Protein AF-A0A538N728-F1 (afdb_monomer_lite)

pLDDT: mean 71.11, std 17.45, range [38.84, 91.94]

Foldseek 3Di:
DDDDDDDDDDDDDDDDDDPPPPPPPPPPPDPPDPDDWDWDWDWDDDDLKIKIAIDTPPDQDWKKKFKDAPRHGPDIGTDGSDRMDIGRDPFQGFIWIAIPVGDIDGHGRD

Structure (mmCIF, N/CA/C/O backbone):
data_AF-A0A538N728-F1
#
_entry.id   AF-A0A538N728-F1
#
loop_
_atom_site.group_PDB
_atom_site.id
_atom_site.type_symbol
_atom_site.label_atom_id
_atom_site.label_alt_id
_atom_site.label_comp_id
_atom_site.label_asym_id
_atom_site.label_entity_id
_atom_site.label_seq_id
_atom_site.pdbx_PDB_ins_code
_atom_site.Cartn_x
_atom_site.Cartn_y
_atom_site.Cartn_z
_atom_site.occupancy
_atom_site.B_iso_or_equiv
_atom_site.auth_seq_id
_atom_site.auth_comp_id
_atom_site.auth_asym_id
_atom_site.auth_atom_id
_a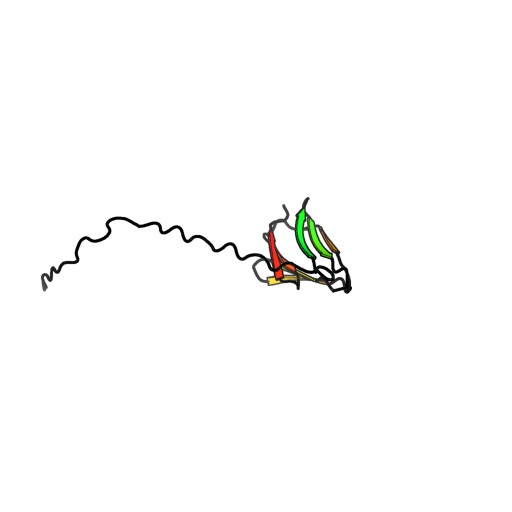tom_site.pdbx_PDB_model_num
ATOM 1 N N . MET A 1 1 ? -20.768 49.052 43.046 1.00 48.31 1 MET A N 1
ATOM 2 C CA . MET A 1 1 ? -20.893 50.307 42.270 1.00 48.31 1 MET A CA 1
ATOM 3 C C . MET A 1 1 ? -19.520 50.724 41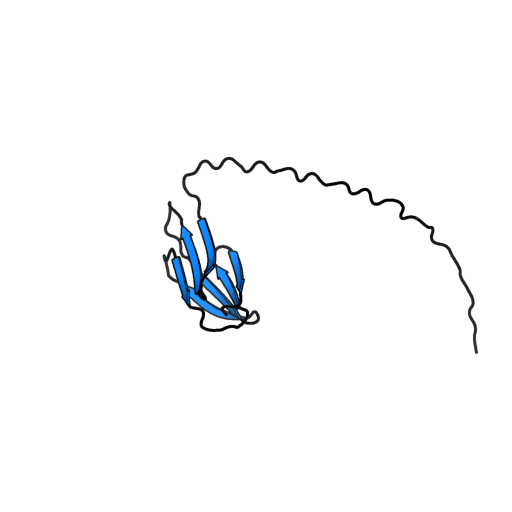.762 1.00 48.31 1 MET A C 1
ATOM 5 O O . MET A 1 1 ? -18.667 51.004 42.590 1.00 48.31 1 MET A O 1
ATOM 9 N N . ARG A 1 2 ? -19.306 50.764 40.442 1.00 38.84 2 ARG A N 1
ATOM 10 C CA . ARG A 1 2 ? -18.451 51.738 39.735 1.00 38.84 2 ARG A CA 1
ATOM 11 C C . ARG A 1 2 ? -18.636 51.529 38.231 1.00 38.84 2 ARG A C 1
ATOM 13 O O . ARG A 1 2 ? -18.363 50.459 37.705 1.00 38.84 2 ARG A O 1
ATOM 20 N N . LYS A 1 3 ? -19.192 52.560 37.595 1.00 42.78 3 LYS A N 1
ATOM 21 C CA . LYS A 1 3 ? -19.320 52.731 36.148 1.00 42.78 3 LYS A CA 1
ATOM 22 C C . LYS A 1 3 ? -17.943 53.101 35.594 1.00 42.78 3 LYS A C 1
ATOM 24 O O . LYS A 1 3 ? -17.295 53.956 36.192 1.00 42.78 3 LYS A O 1
ATOM 29 N N . ILE A 1 4 ? -17.551 52.558 34.445 1.00 50.91 4 ILE A N 1
ATOM 30 C CA . ILE A 1 4 ? -16.616 53.236 33.540 1.00 50.91 4 ILE A CA 1
ATOM 31 C C . ILE A 1 4 ? -17.228 53.179 32.146 1.00 50.91 4 ILE A C 1
ATOM 33 O O . ILE A 1 4 ? -17.539 52.114 31.620 1.00 50.91 4 ILE A O 1
ATOM 37 N N . ALA A 1 5 ? -17.488 54.372 31.629 1.00 46.72 5 ALA A N 1
ATOM 38 C CA . ALA A 1 5 ? -18.115 54.635 30.356 1.00 46.72 5 ALA A CA 1
ATOM 39 C C . ALA A 1 5 ? -17.087 54.627 29.216 1.00 46.72 5 ALA A C 1
ATOM 41 O O . ALA A 1 5 ? -15.951 55.056 29.391 1.00 46.72 5 ALA A O 1
ATOM 42 N N . ALA A 1 6 ? -17.579 54.183 28.060 1.00 49.19 6 ALA A N 1
ATOM 43 C CA . ALA A 1 6 ? -17.336 54.697 26.717 1.00 49.19 6 ALA A CA 1
ATOM 44 C C . ALA A 1 6 ? -15.898 55.045 26.293 1.00 49.19 6 ALA A C 1
ATOM 46 O O . ALA A 1 6 ? -15.350 56.083 26.658 1.00 49.19 6 ALA A O 1
ATOM 47 N N . ARG A 1 7 ? -15.404 54.285 25.310 1.00 46.59 7 ARG A N 1
ATOM 48 C CA . ARG A 1 7 ? -14.682 54.853 24.164 1.00 46.59 7 ARG A CA 1
ATOM 49 C C . ARG A 1 7 ? -15.175 54.201 22.878 1.00 46.59 7 ARG A C 1
ATOM 51 O O . ARG A 1 7 ? -14.737 53.127 22.490 1.00 46.59 7 ARG A O 1
ATOM 58 N N . THR A 1 8 ? -16.125 54.874 22.247 1.00 48.09 8 THR A N 1
ATOM 59 C CA . THR A 1 8 ? -16.486 54.716 20.842 1.00 48.09 8 THR A CA 1
ATOM 60 C C . THR A 1 8 ? -15.304 55.178 19.998 1.00 48.09 8 THR A C 1
ATOM 62 O O . THR A 1 8 ? -14.937 56.345 20.090 1.00 48.09 8 THR A O 1
ATOM 65 N N . MET A 1 9 ? -14.734 54.312 19.162 1.00 47.06 9 MET A N 1
ATOM 66 C CA . MET A 1 9 ? -14.020 54.731 17.953 1.00 47.06 9 MET A CA 1
ATOM 67 C C . MET A 1 9 ? -14.182 53.669 16.861 1.00 47.06 9 MET A C 1
ATOM 69 O O . MET A 1 9 ? -13.669 52.563 16.975 1.00 47.06 9 MET A O 1
ATOM 73 N N . LEU A 1 10 ? -14.980 54.053 15.858 1.00 46.88 10 LEU A N 1
ATOM 74 C CA . LEU A 1 10 ? -14.760 53.904 14.416 1.00 46.88 10 LEU A CA 1
ATOM 75 C C . LEU A 1 10 ? -13.877 52.735 13.957 1.00 46.88 10 LEU A C 1
ATOM 77 O O . LEU A 1 10 ? -12.679 52.799 14.191 1.00 46.88 10 LEU A O 1
ATOM 81 N N . ILE A 1 11 ? -14.409 51.835 13.118 1.00 48.12 11 ILE A N 1
ATOM 82 C CA . ILE A 1 11 ? -13.683 51.395 11.913 1.00 48.12 11 ILE A CA 1
ATOM 83 C C . ILE A 1 11 ? -14.662 51.283 10.740 1.00 48.12 11 ILE A C 1
ATOM 85 O O . ILE A 1 11 ? -15.788 50.807 10.865 1.00 48.12 11 ILE A O 1
ATOM 89 N N . ALA A 1 12 ? -14.188 51.834 9.629 1.00 47.25 12 ALA A N 1
ATOM 90 C CA . ALA A 1 12 ? -14.849 52.117 8.377 1.00 47.25 12 ALA A CA 1
ATOM 91 C C . ALA A 1 12 ? -15.405 50.886 7.651 1.00 47.25 12 ALA A C 1
ATOM 93 O O . ALA A 1 12 ? -14.834 49.797 7.670 1.00 47.25 12 ALA A O 1
ATOM 94 N N . ALA A 1 13 ? -16.493 51.136 6.927 1.00 51.09 13 ALA A N 1
ATOM 95 C CA . ALA A 1 13 ? -16.960 50.309 5.834 1.00 51.09 13 ALA A CA 1
ATOM 96 C C . ALA A 1 13 ? -15.876 50.194 4.754 1.00 51.09 13 ALA A C 1
ATOM 98 O O . ALA A 1 13 ? -15.405 51.212 4.248 1.00 51.09 13 ALA A O 1
ATOM 99 N N . LEU A 1 14 ? -15.507 48.965 4.394 1.00 48.59 14 LEU A N 1
ATOM 100 C CA . LEU A 1 14 ? -14.726 48.663 3.195 1.00 48.59 14 LEU A CA 1
ATOM 101 C C . LEU A 1 14 ? -14.722 47.153 2.949 1.00 48.59 14 LEU A C 1
ATOM 103 O O . LEU A 1 14 ? -13.805 46.477 3.385 1.00 48.59 14 LEU A O 1
ATOM 107 N N . VAL A 1 15 ? -15.725 46.623 2.240 1.00 46.22 15 VAL A N 1
ATOM 108 C CA . VAL A 1 15 ? -15.533 45.441 1.375 1.00 46.22 15 VAL A CA 1
ATOM 109 C C . VAL A 1 15 ? -16.523 45.530 0.209 1.00 46.22 15 VAL A C 1
ATOM 111 O O . VAL A 1 15 ? -17.573 44.895 0.187 1.00 46.22 15 VAL A O 1
ATOM 114 N N . GLY A 1 16 ? -16.209 46.401 -0.748 1.00 43.94 16 GLY A N 1
ATOM 115 C CA . GLY A 1 16 ? -16.839 46.409 -2.062 1.00 43.94 16 GLY A CA 1
ATOM 116 C C . GLY A 1 16 ? -16.011 45.567 -3.030 1.00 43.94 16 GLY A C 1
ATOM 117 O O . GLY A 1 16 ? -14.837 45.855 -3.227 1.00 43.94 16 GLY A O 1
ATOM 118 N N . LEU A 1 17 ? -16.670 44.572 -3.625 1.00 41.78 17 LEU A N 1
ATOM 119 C CA . LEU A 1 17 ? -16.295 43.795 -4.812 1.00 41.78 17 LEU A CA 1
ATOM 120 C C . LEU A 1 17 ? -15.000 42.967 -4.740 1.00 41.78 17 LEU A C 1
ATOM 122 O O . LEU A 1 17 ? -13.902 43.393 -5.093 1.00 41.78 17 LEU A O 1
ATOM 126 N N . THR A 1 18 ? -15.195 41.694 -4.399 1.00 43.88 18 THR A N 1
ATOM 127 C CA . THR A 1 18 ? -14.287 40.586 -4.695 1.00 43.88 18 THR A CA 1
ATOM 128 C C . THR A 1 18 ? -13.992 40.539 -6.194 1.00 43.88 18 THR A C 1
ATOM 130 O O . THR A 1 18 ? -14.805 40.071 -6.990 1.00 43.88 18 THR A O 1
ATOM 133 N N . SER A 1 19 ? -12.819 41.021 -6.589 1.00 42.09 19 SER A N 1
ATOM 134 C CA . SER A 1 19 ? -12.254 40.711 -7.898 1.00 42.09 19 SER A CA 1
ATOM 135 C C . SER A 1 19 ? -11.785 39.260 -7.842 1.00 42.09 19 SER A C 1
ATOM 137 O O . SER A 1 19 ? -10.725 38.972 -7.291 1.00 42.09 19 SER A O 1
ATOM 139 N N . THR A 1 20 ? -12.589 38.325 -8.350 1.00 47.28 20 THR A N 1
ATOM 140 C CA . THR A 1 20 ? -12.125 36.961 -8.620 1.00 47.28 20 THR A CA 1
ATOM 141 C C . THR A 1 20 ? -11.140 37.041 -9.777 1.00 47.28 20 THR A C 1
ATOM 143 O O . THR A 1 20 ? -11.506 36.920 -10.946 1.00 47.28 20 THR A O 1
ATOM 146 N N . ALA A 1 21 ? -9.877 37.308 -9.453 1.00 44.59 21 ALA A N 1
ATOM 147 C CA . ALA A 1 21 ? -8.781 36.992 -10.341 1.00 44.59 21 ALA A CA 1
ATOM 148 C C . ALA A 1 21 ? -8.779 35.468 -10.475 1.00 44.59 21 ALA A C 1
ATOM 150 O O . ALA A 1 21 ? -8.339 34.751 -9.578 1.00 44.59 21 ALA A O 1
ATOM 151 N N . PHE A 1 22 ? -9.347 34.967 -11.569 1.00 48.97 22 PHE A N 1
ATOM 152 C CA . PHE A 1 22 ? -9.102 33.602 -11.996 1.00 48.97 22 PHE A CA 1
ATOM 153 C C . PHE A 1 22 ? -7.601 33.517 -12.256 1.00 48.97 22 PHE A C 1
ATOM 155 O O . PHE A 1 22 ? -7.103 34.044 -13.251 1.00 48.97 22 PHE A O 1
ATOM 162 N N . ALA A 1 23 ? -6.867 32.931 -11.312 1.00 50.38 23 ALA A N 1
ATOM 163 C CA . ALA A 1 23 ? -5.505 32.511 -11.554 1.00 50.38 23 ALA A CA 1
ATOM 164 C C . ALA A 1 23 ? -5.580 31.509 -12.707 1.00 50.38 23 ALA A C 1
ATOM 166 O O . ALA A 1 23 ? -6.066 30.392 -12.534 1.00 50.38 23 ALA A O 1
ATOM 167 N N . ALA A 1 24 ? -5.170 31.937 -13.900 1.00 50.28 24 ALA A N 1
ATOM 168 C CA . ALA A 1 24 ? -4.860 31.014 -14.970 1.00 50.28 24 ALA A CA 1
ATOM 169 C C . ALA A 1 24 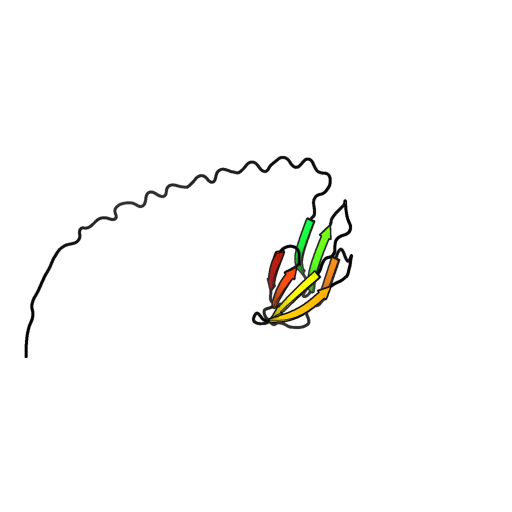? -3.729 30.136 -14.433 1.00 50.28 24 ALA A C 1
ATOM 171 O O . ALA A 1 24 ? -2.588 30.586 -14.314 1.00 50.28 24 ALA A O 1
ATOM 172 N N . SER A 1 25 ? -4.064 28.914 -14.026 1.00 46.88 25 SER A N 1
ATOM 173 C CA . SER A 1 25 ? -3.071 27.883 -13.802 1.00 46.88 25 SER A CA 1
ATOM 174 C C . SER A 1 25 ? -2.304 27.760 -15.110 1.00 46.88 25 SER A C 1
ATOM 176 O O . SER A 1 25 ? -2.850 27.385 -16.146 1.00 46.88 25 SER A O 1
ATOM 178 N N . SER A 1 26 ? -1.035 28.158 -15.084 1.00 45.62 26 SER A N 1
ATOM 179 C CA . SER A 1 26 ? -0.091 27.789 -16.123 1.00 45.62 26 SER A CA 1
ATOM 180 C C . SER A 1 26 ? -0.185 26.274 -16.257 1.00 45.62 26 SER A C 1
ATOM 182 O O . SER A 1 26 ? 0.205 25.558 -15.333 1.00 45.62 26 SER A O 1
ATOM 184 N N . ALA A 1 27 ? -0.761 25.789 -17.359 1.00 47.59 27 ALA A N 1
ATOM 185 C CA . ALA A 1 27 ? -0.643 24.394 -17.733 1.00 47.59 27 ALA A CA 1
ATOM 186 C C . ALA A 1 27 ? 0.856 24.158 -17.900 1.00 47.59 27 ALA A C 1
ATOM 188 O O . ALA A 1 27 ? 1.456 24.582 -18.889 1.00 47.59 27 ALA A O 1
ATOM 189 N N . ALA A 1 28 ? 1.477 23.595 -16.865 1.00 54.28 28 ALA A N 1
ATOM 190 C CA . ALA A 1 28 ? 2.845 23.142 -16.940 1.00 54.28 28 ALA A CA 1
ATOM 191 C C . ALA A 1 28 ? 2.870 22.141 -18.090 1.00 54.28 28 ALA A C 1
ATOM 193 O O . ALA A 1 28 ? 2.208 21.104 -18.028 1.00 54.28 28 ALA A O 1
ATOM 194 N N . ALA A 1 29 ? 3.552 22.497 -19.177 1.00 46.34 29 ALA A N 1
ATOM 195 C CA . ALA A 1 29 ? 3.827 21.549 -20.234 1.00 46.34 29 ALA A CA 1
ATOM 196 C C . ALA A 1 29 ? 4.573 20.388 -19.575 1.00 46.34 29 ALA A C 1
ATOM 198 O O . ALA A 1 29 ? 5.691 20.565 -19.085 1.00 46.34 29 ALA A O 1
ATOM 199 N N . ALA A 1 30 ? 3.909 19.235 -19.486 1.00 50.94 30 ALA A N 1
ATOM 200 C CA . ALA A 1 30 ? 4.529 18.024 -18.991 1.00 50.94 30 ALA A CA 1
ATOM 201 C C . ALA A 1 30 ? 5.797 17.782 -19.829 1.00 50.94 30 ALA A C 1
ATOM 203 O O . ALA A 1 30 ? 5.725 17.866 -21.062 1.00 50.94 30 ALA A O 1
ATOM 204 N N . PRO A 1 31 ? 6.964 17.548 -19.203 1.00 50.41 31 PRO A N 1
ATOM 205 C CA . PRO A 1 31 ? 8.175 17.254 -19.948 1.00 50.41 31 PRO A CA 1
ATOM 206 C C . PRO A 1 31 ? 7.905 16.050 -20.852 1.00 50.41 31 PRO A C 1
ATOM 208 O O . PRO A 1 31 ? 7.338 15.048 -20.414 1.00 50.41 31 PRO A O 1
ATOM 211 N N . GLN A 1 32 ? 8.266 16.171 -22.131 1.00 47.75 32 GLN A N 1
ATOM 212 C CA . GLN A 1 32 ? 8.138 15.073 -23.081 1.00 47.75 32 GLN A CA 1
ATOM 213 C C . GLN A 1 32 ? 9.012 13.913 -22.597 1.00 47.75 32 GLN A C 1
ATOM 215 O O . GLN A 1 32 ? 10.235 13.955 -22.705 1.00 47.75 32 GLN A O 1
ATOM 220 N N . SER A 1 33 ? 8.369 12.899 -22.018 1.00 51.44 33 SER A N 1
ATOM 221 C CA . SER A 1 33 ? 9.014 11.670 -21.575 1.00 51.44 33 SER A CA 1
ATOM 222 C C . SER A 1 33 ? 9.521 10.910 -22.799 1.00 51.44 33 SER A C 1
ATOM 224 O O . SER A 1 33 ? 8.758 10.290 -23.542 1.00 51.44 33 SER A O 1
ATOM 226 N N . THR A 1 34 ? 10.832 10.964 -23.025 1.00 51.72 34 THR A N 1
ATOM 227 C CA . THR A 1 34 ? 11.568 9.968 -23.807 1.00 51.72 34 THR A CA 1
ATOM 228 C C . THR A 1 34 ? 11.532 8.652 -23.037 1.00 51.72 34 THR A C 1
ATOM 230 O O . THR A 1 34 ? 12.411 8.336 -22.241 1.00 51.72 34 THR A O 1
ATOM 233 N N . ASN A 1 35 ? 10.443 7.928 -23.254 1.00 62.12 35 ASN A N 1
ATOM 234 C CA . ASN A 1 35 ? 10.133 6.607 -22.739 1.00 62.12 35 ASN A CA 1
ATOM 235 C C . ASN A 1 35 ? 11.325 5.645 -22.882 1.00 62.12 35 ASN A C 1
ATOM 237 O O . ASN A 1 35 ? 11.801 5.499 -24.009 1.00 62.12 35 ASN A O 1
ATOM 241 N N . ARG A 1 36 ? 11.753 4.991 -21.784 1.00 58.75 36 ARG A N 1
ATOM 242 C CA . ARG A 1 36 ? 12.214 3.578 -21.769 1.00 58.75 36 ARG A CA 1
ATOM 243 C C . ARG A 1 36 ? 12.074 2.867 -20.416 1.00 58.75 36 ARG A C 1
ATOM 245 O O . ARG A 1 36 ? 12.020 1.650 -20.443 1.00 58.75 36 ARG A O 1
ATOM 252 N N . CYS A 1 37 ? 11.959 3.570 -19.287 1.00 67.81 37 CYS A N 1
ATOM 253 C CA . CYS A 1 37 ? 11.738 2.953 -17.971 1.00 67.81 37 CYS A CA 1
ATOM 254 C C . CYS A 1 37 ? 10.776 3.812 -17.146 1.00 67.81 37 CYS A C 1
ATOM 256 O O . CYS A 1 37 ? 11.210 4.624 -16.331 1.00 67.81 37 CYS A O 1
ATOM 258 N N . GLN A 1 38 ? 9.476 3.715 -17.418 1.00 71.50 38 GLN A N 1
ATOM 259 C CA . GLN A 1 38 ? 8.473 4.326 -16.551 1.00 71.50 38 GLN A CA 1
ATOM 260 C C . GLN A 1 38 ? 7.996 3.269 -15.563 1.00 71.50 38 GLN A C 1
ATOM 262 O O . GLN A 1 38 ? 7.561 2.202 -15.982 1.00 71.50 38 GLN A O 1
ATOM 267 N N . ILE A 1 39 ? 8.099 3.579 -14.273 1.00 77.38 39 ILE A N 1
ATOM 268 C CA . ILE A 1 39 ? 7.507 2.762 -13.220 1.00 77.38 39 ILE A CA 1
ATOM 269 C C . ILE A 1 39 ? 6.046 3.184 -13.125 1.00 77.38 39 ILE A C 1
ATOM 271 O O . ILE A 1 39 ? 5.757 4.346 -12.829 1.00 77.38 39 ILE A O 1
ATOM 275 N N . LEU A 1 40 ? 5.144 2.260 -13.422 1.00 83.94 40 LEU A N 1
ATOM 276 C CA . LEU A 1 40 ? 3.725 2.411 -13.147 1.00 83.94 40 LEU A CA 1
ATOM 277 C C . LEU A 1 40 ? 3.439 1.675 -11.850 1.00 83.94 40 LEU A C 1
ATOM 279 O O . LEU A 1 40 ? 3.869 0.541 -11.663 1.00 83.94 40 LEU A O 1
ATOM 283 N N . HIS A 1 41 ? 2.746 2.337 -10.942 1.00 84.62 41 HIS A N 1
ATOM 284 C CA . HIS A 1 41 ? 2.303 1.746 -9.697 1.00 84.62 41 HIS A CA 1
ATOM 285 C C . HIS A 1 41 ? 0.862 2.173 -9.461 1.00 84.62 41 HIS A C 1
ATOM 287 O O . HIS A 1 41 ? 0.488 3.317 -9.726 1.00 84.62 41 HIS A O 1
ATOM 293 N N . GLU A 1 42 ? 0.044 1.223 -9.037 1.00 87.25 42 GLU A N 1
ATOM 294 C CA . GLU A 1 42 ? -1.379 1.428 -8.835 1.00 87.25 42 GLU A CA 1
ATOM 295 C C . GLU A 1 42 ? -1.814 0.727 -7.555 1.00 87.25 42 GLU A C 1
ATOM 297 O O . GLU A 1 42 ? -1.414 -0.403 -7.273 1.00 87.25 42 GLU A O 1
ATOM 302 N N . LEU A 1 43 ? -2.672 1.405 -6.801 1.00 90.38 43 LEU A N 1
ATOM 303 C CA . LEU A 1 43 ? -3.405 0.867 -5.667 1.00 90.38 43 L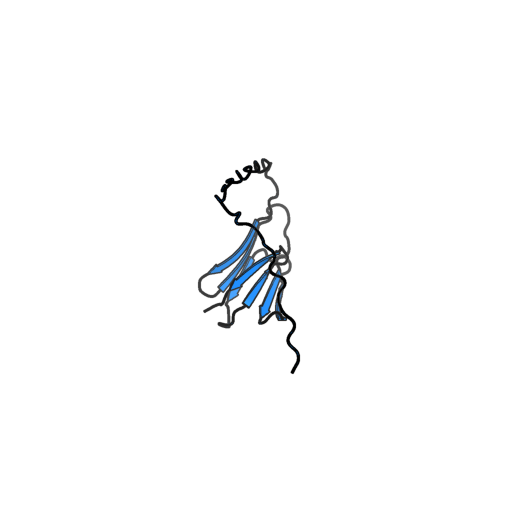EU A CA 1
ATOM 304 C C . LEU A 1 43 ? -4.875 1.199 -5.902 1.00 90.38 43 LEU A C 1
ATOM 306 O O . LEU A 1 43 ? -5.207 2.359 -6.136 1.00 90.38 43 LEU A O 1
ATOM 310 N N . TYR A 1 44 ? -5.756 0.204 -5.863 1.00 90.00 44 TYR A N 1
ATOM 311 C CA . TYR A 1 44 ? -7.192 0.413 -6.040 1.00 90.00 44 TYR A CA 1
ATOM 312 C C . TYR A 1 44 ? -8.015 -0.676 -5.355 1.00 90.00 44 TYR A C 1
ATOM 314 O O . TYR A 1 44 ? -7.512 -1.732 -4.977 1.00 90.00 44 TYR A O 1
ATOM 322 N N . GLN A 1 45 ? -9.307 -0.401 -5.193 1.00 88.25 45 GLN A N 1
ATOM 323 C CA . GLN A 1 45 ? -10.275 -1.328 -4.620 1.00 88.25 45 GLN A CA 1
ATOM 324 C C . GLN A 1 45 ? -11.220 -1.836 -5.710 1.00 88.25 45 GLN A C 1
ATOM 326 O O . GLN A 1 45 ? -11.782 -1.037 -6.465 1.00 88.25 45 GLN A O 1
ATOM 331 N N . GLN A 1 46 ? -11.451 -3.146 -5.763 1.00 88.19 46 GLN A N 1
ATOM 332 C CA . GLN A 1 46 ? -12.440 -3.746 -6.654 1.00 88.19 46 GLN A CA 1
ATOM 333 C C . GLN A 1 46 ? -13.076 -4.970 -5.991 1.00 88.19 46 GLN A C 1
ATOM 335 O O . GLN A 1 46 ? -12.396 -5.830 -5.452 1.00 88.19 46 GLN A O 1
ATOM 340 N N . GLY A 1 47 ? -14.410 -5.058 -6.018 1.00 83.25 47 GLY A N 1
ATOM 341 C CA . GLY A 1 47 ? -15.122 -6.288 -5.643 1.00 83.25 47 GLY A CA 1
ATOM 342 C C . GLY A 1 47 ? -14.918 -6.782 -4.203 1.00 83.25 47 GLY A C 1
ATOM 343 O O . GLY A 1 47 ? -15.113 -7.966 -3.958 1.00 83.25 47 GLY A O 1
ATOM 344 N N . GLY A 1 48 ? -14.551 -5.903 -3.264 1.00 84.62 48 GLY A N 1
ATOM 345 C CA . GLY A 1 48 ? -14.249 -6.285 -1.877 1.00 84.62 48 GLY A CA 1
ATOM 346 C C . GLY A 1 48 ? -12.788 -6.675 -1.630 1.00 84.62 48 GLY A C 1
ATOM 347 O O . GLY A 1 48 ? -12.448 -7.040 -0.506 1.00 84.62 48 GLY A O 1
ATOM 348 N N . SER A 1 49 ? -11.929 -6.536 -2.638 1.00 86.62 49 SER A N 1
ATOM 349 C CA . SER A 1 49 ? -10.496 -6.803 -2.552 1.00 86.62 49 SER A CA 1
ATOM 350 C C . SER A 1 49 ? -9.693 -5.537 -2.847 1.00 86.62 49 SER A C 1
ATOM 352 O O . SER A 1 49 ? -10.156 -4.603 -3.517 1.00 86.62 49 SER A O 1
ATOM 354 N N . MET A 1 50 ? -8.491 -5.484 -2.281 1.00 88.81 50 MET A N 1
ATOM 355 C CA . MET A 1 50 ? -7.504 -4.446 -2.551 1.00 88.81 50 MET A CA 1
ATOM 356 C C . MET A 1 50 ? -6.447 -4.993 -3.495 1.00 88.81 50 MET A C 1
ATOM 358 O O . MET A 1 50 ? -5.813 -6.009 -3.206 1.00 88.81 50 MET A O 1
ATOM 362 N N . HIS A 1 51 ? -6.233 -4.269 -4.586 1.00 88.75 51 HIS A N 1
ATOM 363 C CA . HIS A 1 51 ? -5.268 -4.611 -5.613 1.00 88.75 51 HIS A CA 1
ATOM 364 C C . HIS A 1 51 ? -4.129 -3.605 -5.572 1.00 88.75 51 HIS A C 1
ATOM 366 O O . HIS A 1 51 ? -4.359 -2.393 -5.563 1.00 88.75 51 HIS A O 1
ATOM 372 N N . ALA A 1 52 ? -2.902 -4.111 -5.576 1.00 87.44 52 ALA A N 1
ATOM 373 C CA . ALA A 1 52 ? -1.711 -3.299 -5.758 1.00 87.44 52 ALA A CA 1
ATOM 374 C C . ALA A 1 52 ? -0.890 -3.883 -6.904 1.00 87.44 52 ALA A C 1
ATOM 376 O O . ALA A 1 52 ? -0.653 -5.090 -6.939 1.0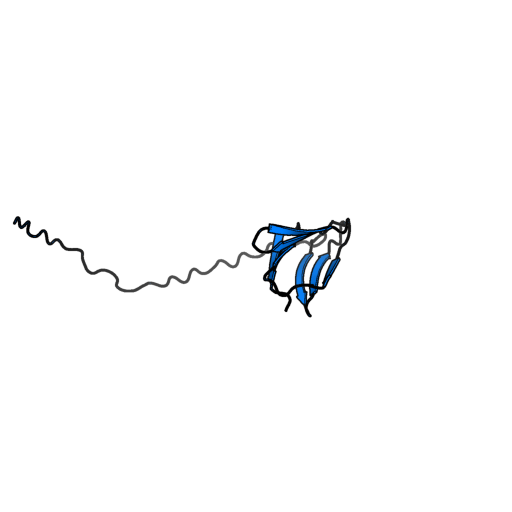0 87.44 52 ALA A O 1
ATOM 377 N N . HIS A 1 53 ? -0.449 -3.048 -7.836 1.00 85.94 53 HIS A N 1
ATOM 378 C CA . HIS A 1 53 ? 0.344 -3.468 -8.985 1.00 85.94 53 HIS A CA 1
ATOM 379 C C . HIS A 1 53 ? 1.513 -2.517 -9.213 1.00 85.94 53 HIS A C 1
ATOM 381 O O . HIS A 1 53 ? 1.389 -1.313 -9.014 1.00 85.94 53 HIS A O 1
ATOM 387 N N . VAL A 1 54 ? 2.648 -3.072 -9.627 1.00 82.38 54 VAL A N 1
ATOM 388 C CA . VAL A 1 54 ? 3.831 -2.357 -10.095 1.00 82.38 54 VAL A CA 1
ATOM 389 C C . VAL A 1 54 ? 4.238 -2.947 -11.437 1.00 82.38 54 VAL A C 1
ATOM 391 O O . VAL A 1 54 ? 4.545 -4.133 -11.537 1.00 82.38 54 VAL A O 1
ATOM 394 N N . GLU A 1 55 ? 4.310 -2.100 -12.453 1.00 79.31 55 GLU A N 1
ATOM 395 C CA . GLU A 1 55 ? 4.923 -2.402 -13.737 1.00 79.31 55 GLU A CA 1
ATOM 396 C C . GLU A 1 55 ? 6.204 -1.570 -13.868 1.00 79.31 55 GLU A C 1
ATOM 398 O O . GLU A 1 55 ? 6.169 -0.343 -13.955 1.00 79.31 55 GLU A O 1
ATOM 403 N N . ASP A 1 56 ? 7.355 -2.240 -13.868 1.00 79.19 56 ASP A N 1
ATOM 404 C CA . ASP A 1 56 ? 8.650 -1.644 -14.201 1.00 79.19 56 ASP A CA 1
ATOM 405 C C . ASP A 1 56 ? 9.281 -2.501 -15.313 1.00 79.19 56 ASP A C 1
ATOM 407 O O . ASP A 1 56 ? 9.752 -3.613 -15.055 1.00 79.19 56 ASP A O 1
ATOM 411 N N . PRO A 1 57 ? 9.265 -2.034 -16.576 1.00 72.00 57 PRO A N 1
ATOM 412 C CA . PRO A 1 57 ? 9.764 -2.808 -17.711 1.00 72.00 57 PRO A CA 1
ATOM 413 C C . PRO A 1 57 ? 11.296 -2.940 -17.729 1.00 72.00 57 PRO A C 1
ATOM 415 O O . PRO A 1 57 ? 11.833 -3.625 -18.602 1.00 72.00 57 PRO A O 1
ATOM 418 N N . CYS A 1 58 ? 12.008 -2.285 -16.806 1.00 75.12 58 CYS A N 1
ATOM 419 C CA . CYS A 1 58 ? 13.466 -2.247 -16.770 1.00 75.12 58 CYS A CA 1
ATOM 420 C C . CYS A 1 58 ? 14.068 -3.029 -15.606 1.00 75.12 58 CYS A C 1
ATOM 422 O O . CYS A 1 58 ? 15.129 -3.632 -15.771 1.00 75.12 58 CYS A O 1
ATOM 424 N N . GLU A 1 59 ? 13.417 -3.037 -14.445 1.00 74.25 59 GLU A N 1
ATOM 425 C CA . GLU A 1 59 ? 13.900 -3.734 -13.254 1.00 74.25 59 GLU A CA 1
ATOM 426 C C . GLU A 1 59 ? 12.740 -4.376 -12.488 1.00 74.25 59 GLU A C 1
ATOM 428 O O . GLU A 1 59 ? 11.693 -3.769 -12.304 1.00 74.25 59 GLU A O 1
ATOM 433 N N . GLN A 1 60 ? 12.923 -5.592 -11.964 1.00 73.12 60 GLN A N 1
ATOM 434 C CA . GLN A 1 60 ? 11.973 -6.124 -10.985 1.00 73.12 60 GLN A CA 1
ATOM 435 C C . GLN A 1 60 ? 12.177 -5.422 -9.646 1.00 73.12 60 GLN A C 1
ATOM 437 O O . GLN A 1 60 ? 13.251 -5.507 -9.044 1.00 73.12 60 GLN A O 1
ATOM 442 N N . ARG A 1 61 ? 11.128 -4.761 -9.162 1.00 76.12 61 ARG A N 1
ATOM 443 C CA . ARG A 1 61 ? 11.128 -4.081 -7.868 1.00 76.12 61 ARG A CA 1
ATOM 444 C C . ARG A 1 61 ? 10.137 -4.710 -6.910 1.00 76.12 61 ARG A C 1
ATOM 446 O O . ARG A 1 61 ? 9.174 -5.352 -7.314 1.00 76.12 61 ARG A O 1
ATOM 453 N N . SER A 1 62 ? 10.399 -4.514 -5.626 1.00 82.06 62 SER A N 1
ATOM 454 C CA . SER A 1 62 ? 9.523 -4.994 -4.571 1.00 82.06 62 SER A CA 1
ATOM 455 C C . SER A 1 62 ? 8.328 -4.073 -4.369 1.00 82.06 62 SER A C 1
ATOM 457 O O . SER A 1 62 ? 8.486 -2.853 -4.226 1.00 82.06 62 SER A O 1
ATOM 459 N N . LEU A 1 63 ? 7.155 -4.684 -4.265 1.00 83.62 63 LEU A N 1
ATOM 460 C CA . LEU A 1 63 ? 5.943 -4.061 -3.761 1.00 83.62 63 LEU A CA 1
ATOM 461 C C . LEU A 1 63 ? 5.650 -4.608 -2.362 1.00 83.62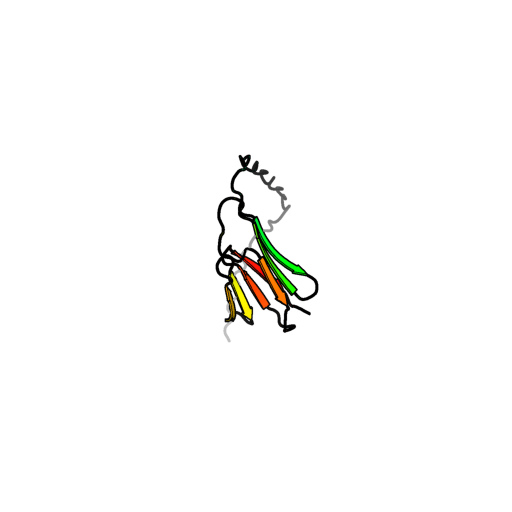 63 LEU A C 1
ATOM 463 O O . LEU A 1 63 ? 5.561 -5.826 -2.169 1.00 83.62 63 LEU A O 1
ATOM 467 N N . SER A 1 64 ? 5.500 -3.703 -1.400 1.00 87.00 64 SER A N 1
ATOM 468 C CA . SER A 1 64 ? 4.962 -4.000 -0.075 1.00 87.00 64 SER A CA 1
ATOM 469 C C . SER A 1 64 ? 3.724 -3.156 0.194 1.00 87.00 64 SER A C 1
ATOM 471 O O . SER A 1 64 ? 3.574 -2.057 -0.347 1.00 87.00 64 SER A O 1
ATOM 473 N N . LEU A 1 65 ? 2.839 -3.695 1.026 1.00 87.31 65 LEU A N 1
ATOM 474 C CA . LEU A 1 65 ? 1.568 -3.100 1.402 1.00 87.31 65 LEU A CA 1
ATOM 475 C C . LEU A 1 65 ? 1.473 -3.026 2.926 1.00 87.31 65 LEU A C 1
ATOM 477 O O . LEU A 1 65 ? 1.424 -4.053 3.601 1.00 87.31 65 LEU A O 1
ATOM 481 N N . ASP A 1 66 ? 1.402 -1.809 3.447 1.00 90.25 66 ASP A N 1
ATOM 482 C CA . ASP A 1 66 ? 1.121 -1.533 4.848 1.00 90.25 66 ASP A CA 1
ATOM 483 C C . ASP A 1 66 ? -0.376 -1.285 5.021 1.00 90.25 66 ASP A C 1
ATOM 485 O O . ASP A 1 66 ? -0.991 -0.473 4.322 1.00 90.25 66 ASP A O 1
ATOM 489 N N . VAL A 1 67 ? -0.972 -1.988 5.977 1.00 89.25 67 VAL A N 1
ATOM 490 C CA . VAL A 1 67 ? -2.398 -1.922 6.286 1.00 89.25 67 VAL A CA 1
ATOM 491 C C . VAL A 1 67 ? -2.552 -1.306 7.664 1.00 89.25 67 VAL A C 1
ATOM 493 O O . VAL A 1 67 ? -2.149 -1.908 8.659 1.00 89.25 67 VAL A O 1
ATOM 496 N N . TYR A 1 68 ? -3.160 -0.127 7.749 1.00 90.06 68 TYR A N 1
ATOM 497 C CA . TYR A 1 68 ? -3.397 0.573 9.007 1.00 90.06 68 TYR A CA 1
ATOM 498 C C . TYR A 1 68 ? -4.872 0.553 9.382 1.00 90.06 68 TYR A C 1
ATOM 500 O O . TYR A 1 68 ? -5.743 0.873 8.574 1.00 90.06 68 TYR A O 1
ATOM 508 N N . ARG A 1 69 ? -5.156 0.276 10.655 1.00 88.88 69 ARG A N 1
ATOM 509 C CA . ARG A 1 69 ? -6.491 0.424 11.245 1.00 88.88 69 ARG A CA 1
ATOM 510 C C . ARG A 1 69 ? -6.409 1.361 12.432 1.00 88.88 69 ARG A C 1
ATOM 512 O O . ARG A 1 69 ? -5.577 1.172 13.317 1.00 88.88 69 ARG A O 1
ATOM 519 N N . ASN A 1 70 ? -7.257 2.389 12.444 1.00 87.44 70 ASN A N 1
ATOM 520 C CA . ASN A 1 70 ? -7.239 3.437 13.472 1.00 87.44 70 ASN A CA 1
ATOM 521 C C . ASN A 1 70 ? -5.845 4.080 13.663 1.00 87.44 70 ASN A C 1
ATOM 523 O O . ASN A 1 70 ? -5.456 4.414 14.779 1.00 87.44 70 ASN A O 1
ATOM 527 N N . GLY A 1 71 ? -5.075 4.215 12.576 1.00 85.88 71 GLY A N 1
ATOM 528 C CA . GLY A 1 71 ? -3.732 4.809 12.588 1.00 85.88 71 GLY A CA 1
ATOM 529 C C . GLY A 1 71 ? -2.604 3.896 13.085 1.00 85.88 71 GLY A C 1
ATOM 530 O O . GLY A 1 71 ? -1.466 4.348 13.174 1.00 85.88 71 GLY A O 1
ATOM 531 N N . VAL A 1 72 ? -2.882 2.625 13.391 1.00 89.06 72 VAL A N 1
ATOM 532 C CA . VAL A 1 72 ? -1.874 1.635 13.808 1.00 89.06 72 VAL A CA 1
ATOM 533 C C . VAL A 1 72 ? -1.661 0.619 12.692 1.00 89.06 72 VAL A C 1
ATOM 535 O O . VAL A 1 72 ? -2.637 0.177 12.087 1.00 89.06 72 VAL A O 1
ATOM 538 N N . VAL A 1 73 ? -0.406 0.230 12.441 1.00 89.06 73 VAL A N 1
ATOM 539 C CA . VAL A 1 73 ? -0.081 -0.859 11.504 1.00 89.06 73 VAL A CA 1
ATOM 540 C C . VAL A 1 73 ? -0.717 -2.148 12.019 1.00 89.06 73 VAL A C 1
ATOM 542 O O . VAL A 1 73 ? -0.378 -2.643 13.093 1.00 89.06 73 VAL A O 1
ATOM 545 N N . PHE A 1 74 ? -1.669 -2.662 11.255 1.00 86.44 74 PHE A N 1
ATOM 546 C CA . PHE A 1 74 ? -2.377 -3.906 11.515 1.00 86.44 74 PHE A CA 1
ATOM 547 C C . PHE A 1 74 ? -1.690 -5.087 10.824 1.00 86.44 74 PHE A C 1
ATOM 549 O O . PHE A 1 74 ? -1.561 -6.155 11.418 1.00 86.44 74 PHE A O 1
ATOM 556 N N . ALA A 1 75 ? -1.240 -4.889 9.584 1.00 87.12 75 ALA A N 1
ATOM 557 C CA . ALA A 1 75 ? -0.502 -5.883 8.818 1.00 87.12 75 ALA A CA 1
ATOM 558 C C . ALA A 1 75 ? 0.507 -5.204 7.886 1.00 87.12 75 ALA A C 1
ATOM 560 O O . ALA A 1 75 ? 0.258 -4.107 7.393 1.00 87.12 75 ALA A O 1
ATOM 561 N N . GLU A 1 76 ? 1.611 -5.895 7.631 1.00 87.62 76 GLU A N 1
ATOM 562 C CA . GLU A 1 76 ? 2.572 -5.577 6.578 1.00 87.62 76 GLU A CA 1
ATOM 563 C C . GLU A 1 76 ? 2.643 -6.799 5.668 1.00 87.62 76 GLU A C 1
ATOM 565 O O . GLU A 1 76 ? 2.862 -7.923 6.133 1.00 87.62 76 GLU A O 1
ATOM 570 N N . ILE A 1 77 ? 2.409 -6.593 4.378 1.00 83.44 77 ILE A N 1
ATOM 571 C CA . ILE A 1 77 ? 2.410 -7.658 3.385 1.00 83.44 77 ILE A CA 1
ATOM 572 C C . ILE A 1 77 ? 3.536 -7.376 2.394 1.00 83.44 77 ILE A C 1
ATOM 574 O O . ILE A 1 77 ? 3.503 -6.397 1.652 1.00 83.44 77 ILE A O 1
ATOM 578 N N . SER A 1 78 ? 4.567 -8.224 2.415 1.00 78.25 78 SER A N 1
ATOM 579 C CA . SER A 1 78 ? 5.738 -8.135 1.537 1.00 78.25 78 SER A CA 1
ATOM 580 C C . SER A 1 78 ? 5.917 -9.411 0.715 1.00 78.25 78 SER A C 1
ATOM 582 O O . SER A 1 78 ? 5.777 -10.524 1.219 1.00 78.25 78 SER A O 1
ATOM 584 N N . GLY A 1 79 ? 6.186 -9.235 -0.577 1.00 65.06 79 GLY A N 1
ATOM 585 C CA . GLY A 1 79 ? 6.091 -10.283 -1.591 1.00 65.06 79 GLY A CA 1
ATOM 586 C C . GLY A 1 79 ? 7.445 -10.526 -2.235 1.00 65.06 79 GLY A C 1
ATOM 587 O O . GLY A 1 79 ? 7.537 -11.165 -3.279 1.00 65.06 79 GLY A O 1
ATOM 588 N N . GLY A 1 80 ? 8.507 -9.961 -1.651 1.00 70.88 80 GLY A N 1
ATOM 589 C CA . GLY A 1 80 ? 9.812 -9.878 -2.291 1.00 70.88 80 GLY A CA 1
ATOM 590 C C . GLY A 1 80 ? 9.699 -9.107 -3.604 1.00 70.88 80 GLY A C 1
ATOM 591 O O . GLY A 1 80 ? 9.325 -7.942 -3.594 1.00 70.88 80 GLY A O 1
ATOM 592 N N . PHE A 1 81 ? 9.977 -9.772 -4.727 1.00 63.50 81 PHE A N 1
ATOM 593 C CA . PHE A 1 81 ? 9.870 -9.221 -6.088 1.00 63.50 81 PHE A CA 1
ATOM 594 C C . PHE A 1 81 ? 8.457 -9.331 -6.691 1.00 63.50 81 PHE A C 1
ATOM 596 O O . PHE A 1 81 ? 8.302 -9.332 -7.912 1.00 63.50 81 PHE A O 1
ATOM 603 N N . ALA A 1 82 ? 7.423 -9.489 -5.861 1.00 62.19 82 ALA A N 1
ATOM 604 C CA . ALA A 1 82 ? 6.046 -9.518 -6.335 1.00 62.19 82 ALA A CA 1
ATOM 605 C C . ALA A 1 82 ? 5.679 -8.176 -6.987 1.00 62.19 82 ALA A C 1
ATOM 607 O O . ALA A 1 82 ? 5.745 -7.126 -6.351 1.00 62.19 82 ALA A O 1
ATOM 608 N N . VAL A 1 83 ? 5.272 -8.247 -8.253 1.00 73.12 83 VAL A N 1
ATOM 609 C CA . VAL A 1 83 ? 4.812 -7.110 -9.067 1.00 73.12 83 VAL A CA 1
ATOM 610 C C . VAL A 1 83 ? 3.317 -6.839 -8.902 1.00 73.12 83 VAL A C 1
ATOM 612 O O . VAL A 1 83 ? 2.799 -5.855 -9.415 1.00 73.12 83 VAL A O 1
ATOM 615 N N . SER A 1 84 ? 2.586 -7.709 -8.210 1.00 79.62 84 SER A N 1
ATOM 616 C CA . SER A 1 84 ? 1.157 -7.535 -7.970 1.00 79.62 84 SER A CA 1
ATOM 617 C C . SER A 1 84 ? 0.703 -8.273 -6.725 1.00 79.62 84 SER A C 1
ATOM 619 O O . SER A 1 84 ? 1.228 -9.342 -6.406 1.00 79.62 84 SER A O 1
ATOM 621 N N . TRP A 1 85 ? -0.317 -7.728 -6.079 1.00 78.94 85 TRP A N 1
ATOM 622 C CA . TRP A 1 85 ? -0.984 -8.308 -4.932 1.00 78.94 85 TRP A CA 1
ATOM 623 C C . TRP A 1 85 ? -2.480 -8.165 -5.052 1.00 78.94 85 TRP A C 1
ATOM 625 O O . TRP A 1 85 ? -2.984 -7.138 -5.503 1.00 78.94 85 TRP A O 1
ATOM 635 N N . ASP A 1 86 ? -3.140 -9.194 -4.550 1.00 84.75 86 ASP A N 1
ATOM 636 C CA . ASP A 1 86 ? -4.572 -9.248 -4.387 1.00 84.75 86 ASP A CA 1
ATOM 637 C C . ASP A 1 86 ? -4.854 -9.622 -2.937 1.00 84.75 86 ASP A C 1
ATOM 639 O O . ASP A 1 86 ? -4.427 -10.682 -2.467 1.00 84.75 86 ASP A O 1
ATOM 643 N N . TYR A 1 87 ? -5.481 -8.710 -2.200 1.00 82.94 87 TYR A N 1
ATOM 644 C CA . TYR A 1 87 ? -5.808 -8.919 -0.799 1.00 82.94 87 TYR A CA 1
ATOM 645 C C . TYR A 1 87 ? -7.315 -8.858 -0.604 1.00 82.94 87 TYR A C 1
ATOM 647 O O . TYR A 1 87 ? -7.915 -7.780 -0.617 1.00 82.94 87 TYR A O 1
ATOM 655 N N . ASP A 1 88 ? -7.908 -10.028 -0.376 1.00 84.06 88 ASP A N 1
ATOM 656 C CA . ASP A 1 88 ? -9.303 -10.135 0.024 1.00 84.06 88 ASP A CA 1
ATOM 657 C C . ASP A 1 88 ? -9.488 -9.451 1.368 1.00 84.06 88 ASP A C 1
ATOM 659 O O . ASP A 1 88 ? -8.875 -9.809 2.383 1.00 84.06 88 ASP A O 1
ATOM 663 N N . CYS A 1 89 ? -10.347 -8.443 1.395 1.00 76.69 89 CYS A N 1
ATOM 664 C CA . CYS A 1 89 ? -10.574 -7.755 2.636 1.00 76.69 89 CYS A CA 1
ATOM 665 C C . CYS A 1 89 ? -11.449 -8.592 3.563 1.00 76.69 89 CYS A C 1
ATOM 667 O O . CYS A 1 89 ? -12.544 -9.027 3.221 1.00 76.69 89 CYS A O 1
ATOM 669 N N . VAL A 1 90 ? -10.979 -8.759 4.795 1.00 71.00 90 VAL A N 1
ATOM 670 C CA . VAL A 1 90 ? -11.642 -9.618 5.784 1.00 71.00 90 VAL A CA 1
ATOM 671 C C . VAL A 1 90 ? -12.545 -8.818 6.739 1.00 71.00 90 VAL A C 1
ATOM 673 O O . VAL A 1 90 ? -13.259 -9.398 7.554 1.00 71.00 90 VAL A O 1
ATOM 676 N N . CYS A 1 91 ? -12.501 -7.481 6.705 1.00 66.94 91 CYS A N 1
ATOM 677 C CA . CYS A 1 91 ? -13.203 -6.624 7.667 1.00 66.94 91 CYS A CA 1
ATOM 678 C C . CYS A 1 91 ? -13.781 -5.367 7.005 1.00 66.94 91 CYS A C 1
ATOM 680 O O . CYS A 1 91 ? -13.138 -4.772 6.144 1.00 66.94 91 CYS A O 1
ATOM 682 N N . SER A 1 92 ? -14.941 -4.921 7.496 1.00 76.25 92 SER A N 1
ATOM 683 C CA . SER A 1 92 ? -15.641 -3.708 7.044 1.00 76.25 92 SER A CA 1
ATOM 684 C C . SER A 1 92 ? -15.131 -2.411 7.681 1.00 76.25 92 SER A C 1
ATOM 686 O O . SER A 1 92 ? -15.734 -1.353 7.496 1.00 76.25 92 SER A O 1
ATOM 688 N N . ASP A 1 93 ? -14.063 -2.483 8.474 1.00 83.12 93 ASP A N 1
ATOM 689 C CA . ASP A 1 93 ? -13.491 -1.320 9.146 1.00 83.12 93 ASP A CA 1
ATOM 690 C C . ASP A 1 93 ? -12.820 -0.385 8.135 1.00 83.12 93 ASP A C 1
ATOM 692 O O . ASP A 1 93 ? -12.178 -0.831 7.178 1.00 83.12 93 ASP A O 1
ATOM 696 N N . LEU A 1 94 ? -12.917 0.924 8.385 1.00 86.50 94 LEU A N 1
ATOM 697 C CA . LEU A 1 94 ? -12.163 1.911 7.622 1.00 86.50 94 LEU A CA 1
ATOM 698 C C . LEU A 1 94 ? -10.665 1.644 7.809 1.00 86.50 94 LEU A C 1
ATOM 700 O O . LEU A 1 94 ? -10.142 1.708 8.925 1.00 86.50 94 LEU A O 1
ATOM 704 N N . THR A 1 95 ? -9.995 1.330 6.708 1.00 89.62 95 THR A N 1
ATOM 705 C CA . THR A 1 95 ? -8.607 0.881 6.692 1.00 89.62 95 THR A CA 1
ATOM 706 C C . THR A 1 95 ? -7.821 1.765 5.733 1.00 89.62 95 THR A C 1
ATOM 708 O O . THR A 1 95 ? -8.297 2.092 4.644 1.00 89.62 95 THR A O 1
ATOM 711 N N . THR A 1 96 ? -6.624 2.175 6.143 1.00 91.94 96 THR A N 1
ATOM 712 C CA . THR A 1 96 ? -5.678 2.853 5.254 1.00 91.94 96 THR A CA 1
ATOM 713 C C . THR A 1 96 ? -4.741 1.811 4.673 1.00 91.94 96 THR A C 1
ATOM 715 O O . THR A 1 96 ? -4.122 1.045 5.408 1.00 91.94 96 THR A O 1
ATOM 718 N N . TRP A 1 97 ? -4.631 1.801 3.358 1.00 90.31 97 TRP A N 1
ATOM 719 C CA . TRP A 1 97 ? -3.785 0.909 2.584 1.00 90.31 97 TRP A CA 1
ATOM 720 C C . TRP A 1 97 ? -2.696 1.751 1.958 1.00 90.31 97 TRP A C 1
ATOM 722 O O . TRP A 1 97 ? -3.015 2.737 1.293 1.00 90.31 97 TRP A O 1
ATOM 732 N N . ARG A 1 98 ? -1.434 1.394 2.174 1.00 91.38 98 ARG A N 1
ATOM 733 C CA . ARG A 1 98 ? -0.308 2.185 1.687 1.00 91.38 98 ARG A CA 1
ATOM 734 C C . ARG A 1 98 ? 0.752 1.307 1.057 1.00 91.38 98 ARG A C 1
ATOM 736 O O . ARG A 1 98 ? 1.168 0.319 1.651 1.00 91.38 98 ARG A O 1
ATOM 743 N N . THR A 1 99 ? 1.227 1.689 -0.119 1.00 89.38 99 THR A N 1
ATOM 744 C CA . THR A 1 99 ? 2.371 1.024 -0.747 1.00 89.38 99 THR A CA 1
ATOM 745 C C . THR A 1 99 ? 3.682 1.698 -0.342 1.00 89.38 99 THR A C 1
ATOM 747 O O . THR A 1 99 ? 3.725 2.889 -0.012 1.00 89.38 99 THR A O 1
ATOM 750 N N . ASN A 1 100 ? 4.799 0.974 -0.439 1.00 86.69 100 ASN A N 1
ATOM 751 C CA . ASN A 1 100 ? 6.146 1.548 -0.291 1.00 86.69 100 ASN A CA 1
ATOM 752 C C . ASN A 1 100 ? 6.509 2.596 -1.363 1.00 86.69 100 ASN A C 1
ATOM 754 O O . ASN A 1 100 ? 7.554 3.238 -1.257 1.00 86.69 100 ASN A O 1
ATOM 758 N N . TRP A 1 101 ? 5.652 2.783 -2.369 1.00 83.81 101 TRP A N 1
ATOM 759 C CA . TRP A 1 101 ? 5.792 3.770 -3.442 1.00 83.81 101 TRP A CA 1
ATOM 760 C C . TRP A 1 101 ? 5.067 5.088 -3.149 1.00 83.81 101 TRP A C 1
ATOM 762 O O . TRP A 1 101 ? 5.263 6.071 -3.859 1.00 83.81 101 TRP A O 1
ATOM 772 N N . GLY A 1 102 ? 4.305 5.143 -2.053 1.00 83.44 102 GLY A N 1
ATOM 773 C CA . GLY A 1 102 ? 3.628 6.352 -1.590 1.00 83.44 102 GLY A CA 1
ATOM 774 C C . GLY A 1 102 ? 2.167 6.461 -2.011 1.00 83.44 102 GLY A C 1
ATOM 775 O O . GLY A 1 102 ? 1.528 7.435 -1.617 1.00 83.44 102 GLY A O 1
ATOM 776 N N . ASP A 1 103 ? 1.628 5.476 -2.736 1.00 87.81 103 ASP A N 1
ATOM 777 C CA . ASP A 1 103 ? 0.186 5.406 -2.967 1.00 87.81 103 ASP A CA 1
ATOM 778 C C . ASP A 1 103 ? -0.521 5.078 -1.664 1.00 87.81 103 ASP A C 1
ATOM 780 O O . ASP A 1 103 ? -0.084 4.213 -0.899 1.00 87.81 103 ASP A O 1
ATOM 784 N N . GLU A 1 104 ? -1.635 5.757 -1.436 1.00 91.38 104 GLU A N 1
ATOM 785 C CA . GLU A 1 104 ? -2.452 5.562 -0.257 1.00 91.38 104 GLU A CA 1
ATOM 786 C C . GLU A 1 104 ? -3.927 5.624 -0.632 1.00 91.38 104 GLU A C 1
ATOM 788 O O . GLU A 1 104 ? -4.372 6.536 -1.332 1.00 91.38 104 GLU A O 1
ATOM 793 N N . ILE A 1 105 ? -4.695 4.658 -0.137 1.00 90.56 105 ILE A N 1
ATOM 794 C CA . ILE A 1 105 ? -6.150 4.656 -0.225 1.00 90.56 105 ILE A CA 1
ATOM 795 C C . ILE A 1 105 ? -6.725 4.414 1.160 1.00 90.56 105 ILE A C 1
ATOM 797 O O . ILE A 1 105 ? -6.328 3.493 1.871 1.00 90.56 105 ILE A O 1
ATOM 801 N N . ILE A 1 106 ? -7.713 5.226 1.520 1.00 90.81 106 ILE A N 1
ATOM 802 C CA . ILE A 1 106 ? -8.549 4.997 2.692 1.00 90.81 106 ILE A CA 1
ATOM 803 C C . ILE A 1 106 ? -9.865 4.427 2.186 1.00 90.81 106 ILE A C 1
ATOM 805 O O . ILE A 1 106 ? -10.646 5.130 1.546 1.00 90.81 106 ILE A O 1
ATOM 809 N N . ALA A 1 107 ? -10.102 3.153 2.466 1.00 86.56 107 ALA A N 1
ATOM 810 C CA . ALA A 1 107 ? -11.294 2.452 2.022 1.00 86.56 107 ALA A CA 1
ATOM 811 C C . ALA A 1 107 ? -11.827 1.557 3.137 1.00 86.56 107 ALA A C 1
ATOM 813 O O . ALA A 1 107 ? -11.066 0.979 3.920 1.00 86.56 107 ALA A O 1
ATOM 814 N N . ASN A 1 108 ? -13.150 1.438 3.206 1.00 81.12 108 ASN A N 1
ATOM 815 C CA . ASN A 1 108 ? -13.766 0.306 3.873 1.00 81.12 108 ASN A CA 1
ATOM 816 C C . ASN A 1 108 ? -13.941 -0.797 2.835 1.00 81.12 108 ASN A C 1
ATOM 818 O O . ASN A 1 108 ? -14.364 -0.547 1.708 1.00 81.12 108 ASN A O 1
ATOM 822 N N . CYS A 1 109 ? -13.634 -2.028 3.205 1.00 67.50 109 CYS A N 1
ATOM 823 C CA . CYS A 1 109 ? -13.999 -3.148 2.364 1.00 67.50 109 CYS A CA 1
ATOM 824 C C . CYS A 1 109 ? -15.309 -3.727 2.877 1.00 67.50 109 CYS A C 1
ATOM 826 O O . CYS A 1 109 ? -15.322 -4.576 3.767 1.00 67.50 109 CYS A O 1
ATOM 828 N N . ALA A 1 110 ? -16.409 -3.173 2.382 1.00 61.06 110 ALA A N 1
ATOM 829 C CA . ALA A 1 110 ? -17.762 -3.630 2.663 1.00 61.06 110 ALA A CA 1
ATOM 830 C C . ALA A 1 110 ? -18.492 -3.902 1.349 1.00 61.06 110 ALA A C 1
ATOM 832 O O . ALA A 1 110 ? -18.278 -3.118 0.396 1.00 61.06 110 ALA A O 1
#

Radius of gyration: 26.53 Å; chains: 1; bounding box: 35×65×66 Å

Secondary structure (DSSP, 8-state):
-----------------------------------S-PPEEEEEEETTEEEEEEE-SS-----EEEEEETTEEEEEEE-TT-SEEEEE----SEEEEEETTS-EEEEE--

Sequence (110 aa):
MRKIAARTMLIAALVGLTSTAFAASSAAAAPQSTNRCQILHELYQQGGSMHAHVEDPCEQRSLSLDVYRNGVVFAEISGGFAVSWDYDCVCSDLTTWRTNWGDEIIANCA